Protein AF-A0A519SGU1-F1 (afdb_monomer)

Nearest PDB structures (foldseek):
  5h02-assembly1_A  TM=7.279E-01  e=6.912E+00  Methanohalophilus portucalensis FDF-1
  8i4z-assembly1_B  TM=3.492E-01  e=4.876E+00  Streptomyces chartreusis NRRL 3882

Solvent-accessible surface area (backbone atoms only — not comparable to full-atom values): 10827 Å² total; per-residue (Å²): 132,87,82,89,85,80,88,80,91,83,88,86,88,86,83,89,88,84,87,88,84,90,82,85,89,78,91,81,86,86,90,80,89,88,82,90,88,87,91,84,83,87,80,91,82,92,77,79,86,69,76,74,72,75,82,61,92,77,55,63,50,44,36,41,27,47,51,78,81,72,41,46,50,57,36,34,73,70,54,83,91,27,68,40,77,51,54,25,15,64,41,83,43,94,87,43,58,50,33,31,37,37,27,75,48,62,85,58,23,57,89,28,72,80,63,23,75,78,34,38,33,57,57,50,58,97,80,48,76,65,50,49,50,31,66,70,51,76,50,89,72,16,36,31,24,40,33,31,38,68,83,71,52,74,45,70,33,21,29,56,44,92,46,52,47,75,78

Structure (mmCIF, N/CA/C/O backbone):
data_AF-A0A519SGU1-F1
#
_entry.id   AF-A0A519SGU1-F1
#
loop_
_atom_site.group_PDB
_atom_site.id
_atom_site.type_symbol
_atom_site.label_atom_id
_atom_site.label_alt_id
_atom_site.label_comp_id
_atom_site.label_asym_id
_atom_site.label_entity_id
_atom_site.label_seq_id
_atom_site.pdbx_PDB_ins_code
_atom_site.Cartn_x
_atom_site.Cartn_y
_atom_site.Cartn_z
_atom_site.occupancy
_atom_site.B_iso_or_equiv
_atom_site.auth_seq_id
_atom_site.auth_comp_id
_atom_site.auth_asym_id
_atom_site.auth_atom_id
_atom_site.pdbx_PDB_model_num
ATOM 1 N N . MET A 1 1 ? 14.274 22.840 -43.780 1.00 35.88 1 MET A N 1
ATOM 2 C CA . MET A 1 1 ? 15.018 21.847 -44.586 1.00 35.88 1 MET A CA 1
ATOM 3 C C . MET A 1 1 ? 16.306 21.548 -43.837 1.00 35.88 1 MET A C 1
ATOM 5 O O . MET A 1 1 ? 17.080 22.483 -43.707 1.00 35.88 1 MET A O 1
ATOM 9 N N . VAL A 1 2 ? 16.495 20.308 -43.343 1.00 34.81 2 VAL A N 1
ATOM 10 C CA . VAL A 1 2 ? 17.636 19.853 -42.493 1.00 34.81 2 VAL A CA 1
ATOM 11 C C . VAL A 1 2 ? 17.836 20.690 -41.188 1.00 34.81 2 VAL A C 1
ATOM 13 O O . VAL A 1 2 ? 17.239 21.750 -41.052 1.00 34.81 2 VAL A O 1
ATOM 16 N N . VAL A 1 3 ? 18.534 20.265 -40.120 1.00 38.44 3 VAL A N 1
ATOM 17 C CA . VAL A 1 3 ? 19.241 19.003 -39.799 1.00 38.44 3 VAL A CA 1
ATOM 18 C C . VAL A 1 3 ? 18.762 18.464 -38.437 1.00 38.44 3 VAL A C 1
ATOM 20 O O . VAL A 1 3 ? 18.622 19.233 -37.491 1.00 38.44 3 VAL A O 1
ATOM 23 N N . LEU A 1 4 ? 18.584 17.143 -38.305 1.00 38.78 4 LEU A N 1
ATOM 24 C CA . LEU A 1 4 ? 18.551 16.460 -37.001 1.00 38.78 4 LEU A CA 1
ATOM 25 C C . LEU A 1 4 ? 19.982 16.082 -36.601 1.00 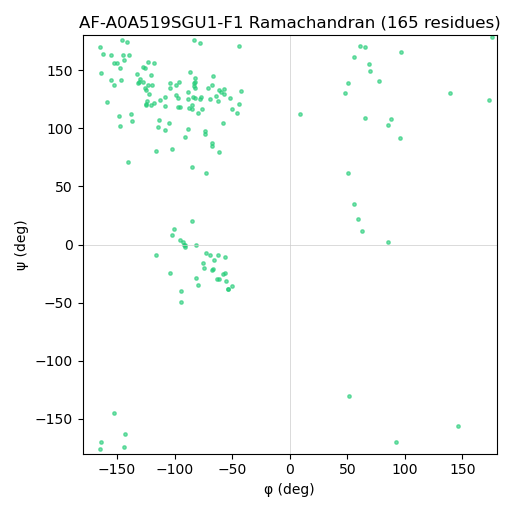38.78 4 LEU A C 1
ATOM 27 O O . LEU A 1 4 ? 20.610 15.282 -37.292 1.00 38.78 4 LEU A O 1
ATOM 31 N N . VAL A 1 5 ? 20.491 16.617 -35.489 1.00 52.09 5 VAL A N 1
ATOM 32 C CA . VAL A 1 5 ? 21.799 16.228 -34.937 1.00 52.09 5 VAL A CA 1
ATOM 33 C C . VAL A 1 5 ? 21.583 15.336 -33.718 1.00 52.09 5 VAL A C 1
ATOM 35 O O . VAL A 1 5 ? 21.226 15.811 -32.644 1.00 52.09 5 VAL A O 1
ATOM 38 N N . ALA A 1 6 ? 21.800 14.032 -33.891 1.00 38.09 6 ALA A N 1
ATOM 39 C CA . ALA A 1 6 ? 21.827 13.069 -32.796 1.00 38.09 6 ALA A CA 1
ATOM 40 C C . ALA A 1 6 ? 23.277 12.812 -32.361 1.00 38.09 6 ALA A C 1
ATOM 42 O O . ALA A 1 6 ? 24.109 12.419 -33.181 1.00 38.09 6 ALA A O 1
ATOM 43 N N . CYS A 1 7 ? 23.574 12.986 -31.072 1.00 47.12 7 CYS A N 1
ATOM 44 C CA . CYS A 1 7 ? 24.849 12.551 -30.502 1.00 47.12 7 CYS A CA 1
ATOM 45 C C . CYS A 1 7 ? 24.810 11.056 -30.153 1.00 47.12 7 CYS A C 1
ATOM 47 O O . CYS A 1 7 ? 23.782 10.503 -29.762 1.00 47.12 7 CYS A O 1
ATOM 49 N N . ARG A 1 8 ? 25.947 10.393 -30.361 1.00 43.19 8 ARG A N 1
ATOM 50 C CA . ARG A 1 8 ? 26.068 8.938 -30.501 1.00 43.19 8 ARG A CA 1
ATOM 51 C C . ARG A 1 8 ? 26.643 8.306 -29.234 1.00 43.19 8 ARG A C 1
ATOM 53 O O . ARG A 1 8 ? 27.587 8.830 -28.657 1.00 43.19 8 ARG A O 1
ATOM 60 N N . ASN A 1 9 ? 26.095 7.162 -28.835 1.00 37.34 9 ASN A N 1
ATOM 61 C CA . ASN A 1 9 ? 26.599 6.387 -27.702 1.00 37.34 9 ASN A CA 1
ATOM 62 C C . ASN A 1 9 ? 27.877 5.619 -28.104 1.00 37.34 9 ASN A C 1
ATOM 64 O O . ASN A 1 9 ? 27.845 4.876 -29.089 1.00 37.34 9 ASN A O 1
ATOM 68 N N . GLU A 1 10 ? 28.976 5.765 -27.356 1.00 39.00 10 GLU A N 1
ATOM 69 C CA . GLU A 1 10 ? 30.230 5.034 -27.594 1.00 39.00 10 GLU A CA 1
ATOM 70 C C . GLU A 1 10 ? 30.550 4.052 -26.462 1.00 39.00 10 GLU A C 1
ATOM 72 O O . GLU A 1 10 ? 30.979 4.415 -25.369 1.00 39.00 10 GLU A O 1
ATOM 77 N N . ASN A 1 11 ? 30.384 2.768 -26.770 1.00 35.25 11 ASN A N 1
ATOM 78 C CA . ASN A 1 11 ? 30.751 1.655 -25.904 1.00 35.25 11 ASN A CA 1
ATOM 79 C C . ASN A 1 11 ? 32.251 1.336 -26.084 1.00 35.25 11 ASN A C 1
ATOM 81 O O . ASN A 1 11 ? 32.680 1.074 -27.209 1.00 35.25 11 ASN A O 1
ATOM 85 N N . LYS A 1 12 ? 33.049 1.289 -25.006 1.00 39.56 12 LYS A N 1
ATOM 86 C CA . LYS A 1 12 ? 34.455 0.831 -25.048 1.00 39.56 12 LYS A CA 1
ATOM 87 C C . LYS A 1 12 ? 34.684 -0.371 -24.129 1.00 39.56 12 LYS A C 1
ATOM 89 O O . LYS A 1 12 ? 34.526 -0.272 -22.919 1.00 39.56 12 LYS A O 1
ATOM 94 N N . GLN A 1 13 ? 35.125 -1.490 -24.713 1.00 37.53 13 GLN A N 1
ATOM 95 C CA . GLN A 1 13 ? 35.600 -2.683 -23.999 1.00 37.53 13 GLN A CA 1
ATOM 96 C C . GLN A 1 13 ? 37.016 -3.084 -24.443 1.00 37.53 13 GLN A C 1
ATOM 98 O O . GLN A 1 13 ? 37.214 -3.457 -25.598 1.00 37.53 13 GLN A O 1
ATOM 103 N N . ILE A 1 14 ? 37.966 -3.114 -23.502 1.00 32.06 14 ILE A N 1
ATOM 104 C CA . ILE A 1 14 ? 39.275 -3.800 -23.579 1.00 32.06 14 ILE A CA 1
ATOM 105 C C . ILE A 1 14 ? 39.574 -4.249 -22.127 1.00 32.06 14 ILE A C 1
ATOM 107 O O . ILE A 1 14 ? 39.675 -3.392 -21.261 1.00 32.06 14 ILE A O 1
ATOM 111 N N . LYS A 1 15 ? 39.405 -5.514 -21.705 1.00 31.02 15 LYS A N 1
ATOM 112 C CA . LYS A 1 15 ? 40.117 -6.791 -21.987 1.00 31.02 15 LYS A CA 1
ATOM 113 C C . LYS A 1 15 ? 41.369 -7.066 -21.111 1.00 31.02 15 LYS A C 1
ATOM 115 O O . LYS A 1 15 ? 42.449 -6.615 -21.446 1.00 31.02 15 LYS A O 1
ATOM 120 N N . LYS A 1 16 ? 41.168 -7.960 -20.120 1.00 29.80 16 LYS A N 1
ATOM 121 C CA . LYS A 1 16 ? 42.031 -9.057 -19.585 1.00 29.80 16 LYS A CA 1
ATOM 122 C C . LYS A 1 16 ? 43.506 -8.824 -19.169 1.00 29.80 16 LYS A C 1
ATOM 124 O O . LYS A 1 16 ? 44.308 -8.332 -19.946 1.00 29.80 16 LYS A O 1
ATOM 129 N N . GLY A 1 17 ? 43.874 -9.453 -18.038 1.00 25.39 17 GLY A N 1
ATOM 130 C CA . GLY A 1 17 ? 45.254 -9.798 -17.643 1.00 25.39 17 GLY A CA 1
ATOM 131 C C . GLY A 1 17 ? 45.555 -9.560 -16.148 1.00 25.39 17 GLY A C 1
ATOM 132 O O . GLY A 1 17 ? 45.381 -8.437 -15.706 1.00 25.39 17 GLY A O 1
ATOM 133 N N . ASP A 1 18 ? 46.118 -10.437 -15.311 1.00 29.75 18 ASP A N 1
ATOM 134 C CA . ASP A 1 18 ? 46.033 -11.883 -15.001 1.00 29.75 18 ASP A CA 1
ATOM 135 C C . ASP A 1 18 ? 47.176 -12.162 -13.973 1.00 29.75 18 ASP A C 1
ATOM 137 O O . ASP A 1 18 ? 48.330 -11.871 -14.261 1.00 29.75 18 ASP A O 1
ATOM 141 N N . LYS A 1 19 ? 46.860 -12.720 -12.788 1.00 31.11 19 LYS A N 1
ATOM 142 C CA . LYS A 1 19 ? 47.758 -13.413 -11.811 1.00 31.11 19 LYS A CA 1
ATOM 143 C C . LYS A 1 19 ? 48.908 -12.695 -11.030 1.00 31.11 19 LYS A C 1
ATOM 145 O O . LYS A 1 19 ? 50.055 -12.697 -11.453 1.00 31.11 19 LYS A O 1
ATOM 150 N N . SER A 1 20 ? 48.642 -12.534 -9.717 1.00 31.12 20 SER A N 1
ATOM 151 C CA . SER A 1 20 ? 49.247 -13.347 -8.615 1.00 31.12 20 SER A CA 1
ATOM 152 C C . SER A 1 20 ? 50.488 -12.856 -7.811 1.00 31.12 20 SER A C 1
ATOM 154 O O . SER A 1 20 ? 51.239 -11.988 -8.229 1.00 31.12 20 SER A O 1
ATOM 156 N N . VAL A 1 21 ? 50.704 -13.556 -6.675 1.00 32.09 21 VAL A N 1
ATOM 157 C CA . VAL A 1 21 ? 51.929 -13.731 -5.844 1.00 32.09 21 VAL A CA 1
ATOM 158 C C . VAL A 1 21 ? 52.158 -12.823 -4.603 1.00 32.09 21 VAL A C 1
ATOM 160 O O . VAL A 1 21 ? 52.914 -11.866 -4.669 1.00 32.09 21 VAL A O 1
ATOM 163 N N . LYS A 1 22 ? 51.684 -13.328 -3.437 1.00 29.27 22 LYS A N 1
ATOM 164 C CA . LYS A 1 22 ? 52.337 -13.351 -2.086 1.00 29.27 22 LYS A CA 1
ATOM 165 C C . LYS A 1 22 ? 52.620 -12.016 -1.345 1.00 29.27 22 LYS A C 1
ATOM 167 O O . LYS A 1 22 ? 52.572 -10.962 -1.950 1.00 29.27 22 LYS A O 1
ATOM 172 N N . GLN A 1 23 ? 53.017 -11.966 -0.059 1.00 30.52 23 GLN A N 1
ATOM 173 C CA . GLN A 1 23 ? 52.845 -12.738 1.214 1.00 30.52 23 GLN A CA 1
ATOM 174 C C . GLN A 1 23 ? 53.766 -12.042 2.269 1.00 30.52 23 GLN A C 1
ATOM 176 O O . GLN A 1 23 ? 54.506 -11.147 1.878 1.00 30.52 23 GLN A O 1
ATOM 181 N N . ILE A 1 24 ? 53.803 -12.510 3.535 1.00 35.84 24 ILE A N 1
ATOM 182 C CA . ILE A 1 24 ? 54.654 -12.059 4.679 1.00 35.84 24 ILE A CA 1
ATOM 183 C C . ILE A 1 24 ? 53.961 -10.904 5.447 1.00 35.84 24 ILE A C 1
ATOM 185 O O . ILE A 1 24 ? 53.674 -9.874 4.856 1.00 35.84 24 ILE A O 1
ATOM 189 N N . GLU A 1 25 ? 53.418 -11.069 6.669 1.00 37.12 25 GLU A N 1
ATOM 190 C CA . GLU A 1 25 ? 54.005 -11.472 7.980 1.00 37.12 25 GLU A CA 1
ATOM 191 C C . GLU A 1 25 ? 54.940 -10.386 8.591 1.00 37.12 25 GLU A C 1
ATOM 193 O O . GLU A 1 25 ? 55.560 -9.642 7.850 1.00 37.12 25 GLU A O 1
ATOM 198 N N . LYS A 1 26 ? 55.114 -10.194 9.914 1.00 33.69 26 LYS A N 1
ATOM 199 C CA . LYS A 1 26 ? 54.700 -10.945 11.125 1.00 33.69 26 LYS A CA 1
ATOM 200 C C . LYS A 1 26 ? 54.828 -10.058 12.389 1.00 33.69 26 LYS A C 1
ATOM 202 O O . LYS A 1 26 ? 55.856 -9.407 12.512 1.00 33.69 26 LYS A O 1
ATOM 207 N N . LYS A 1 27 ? 53.944 -10.249 13.392 1.00 32.16 27 LYS A N 1
ATOM 208 C CA . LYS A 1 27 ? 54.204 -10.062 14.857 1.00 32.16 27 LYS A CA 1
ATOM 209 C C . LYS A 1 27 ? 54.614 -8.628 15.329 1.00 32.16 27 LYS A C 1
ATOM 211 O O . LYS A 1 27 ? 54.789 -7.749 14.504 1.00 32.16 27 LYS A O 1
ATOM 216 N N . LEU A 1 28 ? 54.696 -8.285 16.628 1.00 30.36 28 LEU A N 1
ATOM 217 C CA . LEU A 1 28 ? 54.589 -9.039 17.899 1.00 30.36 28 LEU A CA 1
ATOM 218 C C . LEU A 1 28 ? 53.821 -8.229 18.991 1.00 30.36 28 LEU A C 1
ATOM 220 O O . LEU A 1 28 ? 53.474 -7.075 18.778 1.00 30.36 28 LEU A O 1
ATOM 224 N N . LEU A 1 29 ? 53.583 -8.888 20.136 1.00 31.69 29 LEU A N 1
ATOM 225 C CA . LEU A 1 29 ? 53.150 -8.431 21.478 1.00 31.69 29 LEU A CA 1
ATOM 226 C C . LEU A 1 29 ? 53.895 -7.155 21.983 1.00 31.69 29 LEU A C 1
ATOM 228 O O . LEU A 1 29 ? 54.904 -6.784 21.391 1.00 31.69 29 LEU A O 1
ATOM 232 N N . SER A 1 30 ? 53.536 -6.474 23.084 1.00 28.75 30 SER A N 1
ATOM 233 C CA . SER A 1 30 ? 52.729 -6.828 24.282 1.00 28.75 30 SER A CA 1
ATOM 234 C C . SER A 1 30 ? 51.864 -5.615 24.767 1.00 28.75 30 SER A C 1
ATOM 236 O O . SER A 1 30 ? 51.622 -4.729 23.955 1.00 28.75 30 SER A O 1
ATOM 238 N N . ASP A 1 31 ? 51.271 -5.471 25.971 1.00 34.78 31 ASP A N 1
ATOM 239 C CA . ASP A 1 31 ? 51.400 -6.178 27.267 1.00 34.78 31 ASP A CA 1
ATOM 240 C C . ASP A 1 31 ? 50.109 -6.149 28.152 1.00 34.78 31 ASP A C 1
ATOM 242 O O . ASP A 1 31 ? 48.998 -6.251 27.635 1.00 34.78 31 ASP A O 1
ATOM 246 N N . SER A 1 32 ? 50.258 -6.080 29.485 1.00 31.25 32 SER A N 1
ATOM 247 C CA . SER A 1 32 ? 49.329 -6.519 30.538 1.00 31.25 32 SER A CA 1
ATOM 248 C C . SER A 1 32 ? 48.938 -5.452 31.589 1.00 31.25 32 SER A C 1
ATOM 250 O O . SER A 1 32 ? 49.759 -4.632 31.977 1.00 31.25 32 SER A O 1
ATOM 252 N N . ASN A 1 33 ? 47.732 -5.608 32.165 1.00 31.67 33 ASN A N 1
ATOM 253 C CA . ASN A 1 33 ? 47.323 -5.372 33.575 1.00 31.67 33 ASN A CA 1
ATOM 254 C C . ASN A 1 33 ? 47.686 -4.076 34.351 1.00 31.67 33 ASN A C 1
ATOM 256 O O . ASN A 1 33 ? 48.851 -3.841 34.652 1.00 31.67 33 ASN A O 1
ATOM 260 N N . GLN A 1 34 ? 46.669 -3.452 34.982 1.00 37.56 34 GLN A N 1
ATOM 261 C CA . GLN A 1 34 ? 46.531 -3.401 36.464 1.00 37.56 34 GLN A CA 1
ATOM 262 C C . GLN A 1 34 ? 45.113 -2.962 36.929 1.00 37.56 34 GLN A C 1
ATOM 264 O O . GLN A 1 34 ? 44.192 -2.943 36.116 1.00 37.56 34 GLN A O 1
ATOM 269 N N . LYS A 1 35 ? 44.882 -2.798 38.248 1.00 28.14 35 LYS A N 1
ATOM 270 C CA . LYS A 1 35 ? 43.582 -3.021 38.935 1.00 28.14 35 LYS A CA 1
ATOM 271 C C . LYS A 1 35 ? 43.422 -2.160 40.212 1.00 28.14 35 LYS A C 1
ATOM 273 O O . LYS A 1 35 ? 44.433 -1.918 40.859 1.00 28.14 35 LYS A O 1
ATOM 278 N N . ALA A 1 36 ? 42.167 -1.888 40.630 1.00 29.22 36 ALA A N 1
ATOM 279 C CA . ALA A 1 36 ? 41.739 -1.244 41.905 1.00 29.22 36 ALA A CA 1
ATOM 280 C C . ALA A 1 36 ? 42.091 0.260 42.052 1.00 29.22 36 ALA A C 1
ATOM 282 O O . ALA A 1 36 ? 43.024 0.712 41.402 1.00 29.22 36 ALA A O 1
ATOM 283 N N . THR A 1 37 ? 41.414 1.114 42.840 1.00 27.25 37 THR A N 1
ATOM 284 C CA . THR A 1 37 ? 40.085 1.155 43.536 1.00 27.25 37 THR A CA 1
ATOM 285 C C . THR A 1 37 ? 39.586 2.643 43.469 1.00 27.25 37 THR A C 1
ATOM 287 O O . THR A 1 37 ? 40.197 3.415 42.740 1.00 27.25 37 THR A O 1
ATOM 290 N N . ASP A 1 38 ? 38.501 3.190 44.050 1.00 33.16 38 ASP A N 1
ATOM 291 C CA . ASP A 1 38 ? 37.787 2.959 45.323 1.00 33.16 38 ASP A CA 1
ATOM 292 C C . ASP A 1 38 ? 36.360 3.581 45.356 1.00 33.16 38 ASP A C 1
ATOM 294 O O . ASP A 1 38 ? 35.817 3.972 44.325 1.00 33.16 38 ASP A O 1
ATOM 298 N N . LYS A 1 39 ? 35.715 3.601 46.534 1.00 36.56 39 LYS A N 1
ATOM 299 C CA . LYS A 1 39 ? 34.264 3.842 46.734 1.00 36.56 39 LYS A CA 1
ATOM 300 C C . LYS A 1 39 ? 33.836 5.317 46.859 1.00 36.56 39 LYS A C 1
ATOM 302 O O . LYS A 1 39 ? 34.481 6.096 47.552 1.00 36.56 39 LYS A O 1
ATOM 307 N N . ALA A 1 40 ? 32.614 5.608 46.403 1.00 31.44 40 ALA A N 1
ATOM 308 C CA . ALA A 1 40 ? 31.705 6.610 46.983 1.00 31.44 40 ALA A CA 1
ATOM 309 C C . ALA A 1 40 ? 30.242 6.120 46.849 1.00 31.44 40 ALA A C 1
ATOM 311 O O . ALA A 1 40 ? 29.983 5.173 46.107 1.00 31.44 40 ALA A O 1
ATOM 312 N N . ASN A 1 41 ? 29.298 6.694 47.604 1.00 33.28 41 ASN A N 1
ATOM 313 C CA . ASN A 1 41 ? 27.905 6.223 47.709 1.00 33.28 41 ASN A CA 1
ATOM 314 C C . ASN A 1 41 ? 26.934 7.419 47.878 1.00 33.28 41 ASN A C 1
ATOM 316 O O . ASN A 1 41 ? 27.402 8.540 48.065 1.00 33.28 41 ASN A O 1
ATOM 320 N N . LEU A 1 42 ? 25.621 7.148 47.898 1.00 35.09 42 LEU A N 1
ATOM 321 C CA . LEU A 1 42 ? 24.466 8.071 47.867 1.00 35.09 42 LEU A CA 1
ATOM 322 C C . LEU A 1 42 ? 24.171 8.645 46.455 1.00 35.09 42 LEU A C 1
ATOM 324 O O . LEU A 1 42 ? 25.086 8.957 45.705 1.00 35.09 42 LEU A O 1
ATOM 328 N N . GLY A 1 43 ? 22.905 8.798 46.044 1.00 29.83 43 GLY A N 1
ATOM 329 C CA . GLY A 1 43 ? 21.677 8.507 46.793 1.00 29.83 43 GLY A CA 1
ATOM 330 C C . GLY A 1 43 ? 20.397 8.436 45.951 1.00 29.83 43 GLY A C 1
ATOM 331 O O . GLY A 1 43 ? 20.382 8.747 44.767 1.00 29.83 43 GLY A O 1
ATOM 332 N N . VAL A 1 44 ? 19.345 7.971 46.625 1.00 40.84 44 VAL A N 1
ATOM 333 C CA . VAL A 1 44 ? 17.965 7.720 46.176 1.00 40.84 44 VAL A CA 1
ATOM 334 C C . VAL A 1 44 ? 17.373 8.813 45.275 1.00 40.84 44 VAL A C 1
ATOM 336 O O . VAL A 1 44 ? 17.278 9.954 45.710 1.00 40.84 44 VAL A O 1
ATOM 339 N N . GLU A 1 45 ? 16.764 8.418 44.149 1.00 38.81 45 GLU A N 1
ATOM 340 C CA . GLU A 1 45 ? 15.380 8.837 43.886 1.00 38.81 45 GLU A CA 1
ATOM 341 C C . GLU A 1 45 ? 14.563 7.793 43.108 1.00 38.81 45 GLU A C 1
ATOM 343 O O . GLU A 1 45 ? 15.096 6.941 42.399 1.00 38.81 45 GLU A O 1
ATOM 348 N N . LYS A 1 46 ? 13.246 7.811 43.335 1.00 47.03 46 LYS A N 1
ATOM 349 C CA . LYS A 1 46 ? 12.278 6.798 42.900 1.00 47.03 46 LYS A CA 1
ATOM 350 C C . LYS A 1 46 ? 11.431 7.380 41.773 1.00 47.03 46 LYS A C 1
ATOM 352 O O . LYS A 1 46 ? 10.458 8.076 42.054 1.00 47.03 46 LYS A O 1
ATOM 357 N N . GLN A 1 47 ? 11.769 7.076 40.521 1.00 41.12 47 GLN A N 1
ATOM 358 C CA . GLN A 1 47 ? 10.956 7.475 39.372 1.00 41.12 47 GLN A CA 1
ATOM 359 C C . GLN A 1 47 ? 10.419 6.266 38.608 1.00 41.12 47 GLN A C 1
ATOM 361 O O . GLN A 1 47 ? 11.163 5.395 38.174 1.00 41.12 47 GLN A O 1
ATOM 366 N N . GLU A 1 48 ? 9.089 6.256 38.540 1.00 47.97 48 GLU A N 1
ATOM 367 C CA . GLU A 1 48 ? 8.174 5.495 37.691 1.00 47.97 48 GLU A CA 1
ATOM 368 C C . GLU A 1 48 ? 8.770 4.369 36.837 1.00 47.97 48 GLU A C 1
ATOM 370 O O . GLU A 1 48 ? 9.409 4.588 35.807 1.00 47.97 48 GLU A O 1
ATOM 375 N N . GLU A 1 49 ? 8.395 3.145 37.211 1.00 46.53 49 GLU A N 1
ATOM 376 C CA . GLU A 1 49 ? 8.386 1.970 36.345 1.00 46.53 49 GLU A CA 1
ATOM 377 C C . GLU A 1 49 ? 7.420 2.218 35.173 1.00 46.53 49 GLU A C 1
ATOM 379 O O . GLU A 1 49 ? 6.265 1.787 35.170 1.00 46.53 49 GLU A O 1
ATOM 384 N N . ARG A 1 50 ? 7.883 2.976 34.169 1.00 41.62 50 ARG A N 1
ATOM 385 C CA . ARG A 1 50 ? 7.215 3.081 32.872 1.00 41.62 50 ARG A CA 1
ATOM 386 C C . ARG A 1 50 ? 7.134 1.676 32.313 1.00 41.62 50 ARG A C 1
ATOM 388 O O . ARG A 1 50 ? 8.148 1.141 31.872 1.00 41.62 50 ARG A O 1
ATOM 395 N N . SER A 1 51 ? 5.933 1.105 32.384 1.00 42.28 51 SER A N 1
ATOM 396 C CA . SER A 1 51 ? 5.648 -0.252 31.937 1.00 42.28 51 SER A CA 1
ATOM 397 C C . SER A 1 51 ? 6.287 -0.464 30.571 1.00 42.28 51 SER A C 1
ATOM 399 O O . SER A 1 51 ? 5.925 0.203 29.599 1.00 42.28 51 SER A O 1
ATOM 401 N N . LEU A 1 52 ? 7.294 -1.339 30.531 1.00 38.09 52 LEU A N 1
ATOM 402 C CA . LEU A 1 52 ? 7.924 -1.777 29.298 1.00 38.09 52 LEU A CA 1
ATOM 403 C C . LEU A 1 52 ? 6.878 -2.600 28.557 1.00 38.09 52 LEU A C 1
ATOM 405 O O . LEU A 1 52 ? 6.788 -3.812 28.748 1.00 38.09 52 LEU A O 1
ATOM 409 N N . THR A 1 53 ? 6.053 -1.916 27.760 1.00 41.72 53 THR A N 1
ATOM 410 C CA . THR A 1 53 ? 5.078 -2.537 26.871 1.00 41.72 53 THR A CA 1
ATOM 411 C C . THR A 1 53 ? 5.827 -3.592 26.084 1.00 41.72 53 THR A C 1
ATOM 413 O O . THR A 1 53 ? 6.784 -3.251 25.386 1.00 41.72 53 THR A O 1
ATOM 416 N N . THR A 1 54 ? 5.445 -4.858 26.275 1.00 38.84 54 THR A N 1
ATOM 417 C CA . THR A 1 54 ? 6.199 -6.019 25.799 1.00 38.84 54 THR A CA 1
ATOM 418 C C . THR A 1 54 ? 6.669 -5.776 24.374 1.00 38.84 54 THR A C 1
ATOM 420 O O . THR A 1 54 ? 5.845 -5.510 23.496 1.00 38.84 54 THR A O 1
ATOM 423 N N . LEU A 1 55 ? 7.988 -5.823 2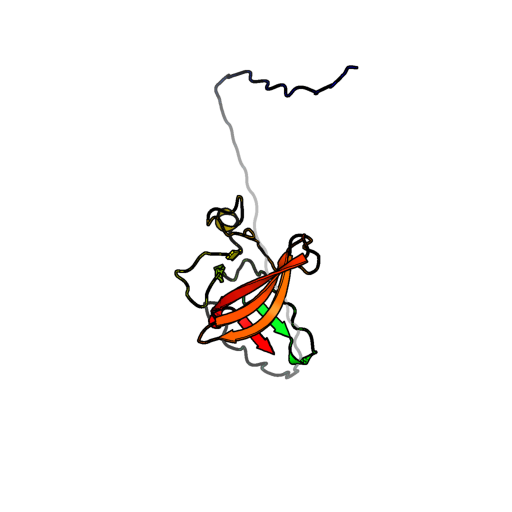4.159 1.00 41.59 55 LEU A N 1
ATOM 424 C CA . LEU A 1 55 ? 8.580 -5.708 22.830 1.00 41.59 55 LEU A CA 1
ATOM 425 C C . LEU A 1 55 ? 8.191 -6.963 22.047 1.00 41.59 55 LEU A C 1
ATOM 427 O O . LEU A 1 55 ? 8.907 -7.959 22.056 1.00 41.59 55 LEU A O 1
ATOM 431 N N . ASN A 1 56 ? 6.997 -6.921 21.454 1.00 50.56 56 ASN A N 1
ATOM 432 C CA . ASN A 1 56 ? 6.444 -8.003 20.656 1.00 50.56 56 ASN A CA 1
ATOM 433 C C . ASN A 1 56 ? 7.427 -8.306 19.524 1.00 50.56 56 ASN A C 1
ATOM 435 O O . ASN A 1 56 ? 7.859 -7.390 18.824 1.00 50.56 56 ASN A O 1
ATOM 439 N N . GLU A 1 57 ? 7.778 -9.579 19.368 1.00 51.69 57 GLU A N 1
ATOM 440 C CA . GLU A 1 57 ? 8.949 -9.993 18.584 1.00 51.69 57 GLU A CA 1
ATOM 441 C C . GLU A 1 57 ? 8.789 -9.767 17.063 1.00 51.69 57 GLU A C 1
ATOM 443 O O . GLU A 1 57 ? 9.779 -9.804 16.339 1.00 51.69 57 GLU A O 1
ATOM 448 N N . ASP A 1 58 ? 7.579 -9.413 16.606 1.00 54.12 58 ASP A N 1
ATOM 449 C CA . ASP A 1 58 ? 7.254 -8.963 15.246 1.00 54.12 58 ASP A CA 1
ATOM 450 C C . ASP A 1 58 ? 6.746 -7.504 15.233 1.00 54.12 58 ASP A C 1
ATOM 452 O O . ASP A 1 58 ? 5.542 -7.223 15.150 1.00 54.12 58 ASP A O 1
ATOM 456 N N . ALA A 1 59 ? 7.664 -6.537 15.289 1.00 62.12 59 ALA A N 1
ATOM 457 C CA . ALA A 1 59 ? 7.344 -5.137 15.015 1.00 62.12 59 ALA A CA 1
ATOM 458 C C . ALA A 1 59 ? 7.124 -4.932 13.503 1.00 62.12 59 ALA A C 1
ATOM 460 O O . ALA A 1 59 ? 8.067 -4.724 12.747 1.00 62.12 59 ALA A O 1
ATOM 461 N N . LEU A 1 60 ? 5.871 -4.987 13.044 1.00 68.88 60 LEU A N 1
ATOM 462 C CA . LEU A 1 60 ? 5.513 -4.663 11.657 1.00 68.88 60 LEU A CA 1
ATOM 463 C C . LEU A 1 60 ? 5.375 -3.146 11.476 1.00 68.88 60 LEU A C 1
ATOM 465 O O . LEU A 1 60 ? 4.552 -2.527 12.158 1.00 68.88 60 LEU A O 1
ATOM 469 N N . ASN A 1 61 ? 6.085 -2.550 10.510 1.00 83.88 61 ASN A N 1
ATOM 470 C CA . ASN A 1 61 ? 5.780 -1.169 10.118 1.00 83.88 61 ASN A CA 1
ATOM 471 C C . ASN A 1 61 ? 4.407 -1.119 9.438 1.00 83.88 61 ASN A C 1
ATOM 473 O O . ASN A 1 61 ? 4.080 -1.941 8.576 1.00 83.88 61 ASN A O 1
ATOM 477 N N . LYS A 1 62 ? 3.618 -0.109 9.798 1.00 89.94 62 LYS A N 1
ATOM 478 C CA . LYS A 1 62 ? 2.280 0.136 9.257 1.00 89.94 62 LYS A CA 1
ATOM 479 C C . LYS A 1 62 ? 2.196 1.531 8.661 1.00 89.94 62 LYS A C 1
ATOM 481 O O . LYS A 1 62 ? 2.946 2.434 9.028 1.00 89.94 62 LYS A O 1
ATOM 486 N N . ILE A 1 63 ? 1.249 1.702 7.749 1.00 92.00 63 ILE A N 1
ATOM 487 C CA . ILE A 1 63 ? 0.861 3.012 7.245 1.00 92.00 63 ILE A CA 1
ATOM 488 C C . ILE A 1 63 ? -0.034 3.676 8.293 1.00 92.00 63 ILE A C 1
ATOM 490 O O . ILE A 1 63 ? -1.063 3.124 8.672 1.00 92.00 63 ILE A O 1
ATOM 494 N N . TYR A 1 64 ? 0.343 4.870 8.720 1.00 92.94 64 TYR A N 1
ATOM 495 C CA . TYR A 1 64 ? -0.374 5.710 9.668 1.00 92.94 64 TYR A CA 1
ATOM 496 C C . TYR A 1 64 ? -1.248 6.748 8.943 1.00 92.94 64 TYR A C 1
ATOM 498 O O . TYR A 1 64 ? -0.825 7.324 7.935 1.00 92.94 64 TYR A O 1
ATOM 506 N N . ILE A 1 65 ? -2.461 6.990 9.453 1.00 94.12 65 ILE A N 1
ATOM 507 C CA . ILE A 1 65 ? -3.428 7.961 8.913 1.00 94.12 65 ILE A CA 1
ATOM 508 C C . ILE A 1 65 ? -4.074 8.759 10.075 1.00 94.12 65 ILE A C 1
ATOM 510 O O . ILE A 1 65 ? -4.929 8.213 10.781 1.00 94.12 65 ILE A O 1
ATOM 514 N N . PRO A 1 66 ? -3.712 10.040 10.283 1.00 93.69 66 PRO A N 1
ATOM 515 C CA . PRO A 1 66 ? -4.170 10.861 11.413 1.00 93.69 66 PRO A CA 1
ATOM 516 C C . PRO A 1 66 ? -5.530 11.543 11.160 1.00 93.69 66 PRO A C 1
ATOM 518 O O . PRO A 1 66 ? -5.638 12.771 11.097 1.00 93.69 66 PRO A O 1
ATOM 521 N N . LEU A 1 67 ? -6.608 10.764 11.051 1.00 93.25 67 LEU A N 1
ATOM 522 C CA . LEU A 1 67 ? -7.945 11.311 10.781 1.00 93.25 67 LEU A CA 1
ATOM 523 C C . LEU A 1 67 ? -8.462 12.232 11.904 1.00 93.25 67 LEU A C 1
ATOM 525 O O . LEU A 1 67 ? -9.173 13.192 11.606 1.00 93.25 67 LEU A O 1
ATOM 529 N N . LYS A 1 68 ? -8.064 12.015 13.167 1.00 93.31 68 LYS A N 1
ATOM 530 C CA . LYS A 1 68 ? -8.358 12.899 14.316 1.00 93.31 68 LYS A CA 1
ATOM 531 C C . LYS A 1 68 ? -7.908 14.348 14.116 1.00 93.31 68 LYS A C 1
ATOM 533 O O . LYS A 1 68 ? -8.548 15.241 14.662 1.00 93.31 68 LYS A O 1
ATOM 538 N N . SER A 1 69 ? -6.828 14.596 13.370 1.00 90.81 69 SER A N 1
ATOM 539 C CA . SER A 1 69 ? -6.342 15.956 13.081 1.00 90.81 69 SER A CA 1
ATOM 540 C C . SER A 1 69 ? -6.906 16.534 11.775 1.00 90.81 69 SER A C 1
ATOM 542 O O . SER A 1 69 ? -6.578 17.661 11.407 1.00 90.81 69 SER A O 1
ATOM 544 N N . GLY A 1 70 ? -7.774 15.785 11.085 1.00 92.44 70 GLY A N 1
ATOM 545 C CA . GLY A 1 70 ? -8.372 16.157 9.802 1.00 92.44 70 GLY A CA 1
ATOM 546 C C . GLY A 1 70 ? -7.523 15.809 8.575 1.00 92.44 70 GLY A C 1
ATOM 547 O O . GLY A 1 70 ? -7.938 16.109 7.454 1.00 92.44 70 GLY A O 1
ATOM 548 N N . ASP A 1 71 ? -6.362 15.170 8.746 1.00 92.00 71 ASP A N 1
ATOM 549 C CA . ASP A 1 71 ? -5.475 14.806 7.641 1.00 92.00 71 ASP A CA 1
ATOM 550 C C . ASP A 1 71 ? -5.678 13.344 7.204 1.00 92.00 71 ASP A C 1
ATOM 552 O O . ASP A 1 71 ? -5.477 12.390 7.950 1.00 92.00 71 ASP A O 1
ATOM 556 N N . SER A 1 72 ? -6.093 13.182 5.947 1.00 93.69 72 SER A N 1
ATOM 557 C CA . SER A 1 72 ? -6.360 11.891 5.299 1.00 93.69 72 SER A CA 1
ATOM 558 C C . SER A 1 72 ? -5.146 11.305 4.574 1.00 93.69 72 SER A C 1
ATOM 560 O O . SER A 1 72 ? -5.258 10.237 3.971 1.00 93.69 72 SER A O 1
ATOM 562 N N . SER A 1 73 ? -4.005 11.994 4.584 1.00 93.56 73 SER A N 1
ATOM 563 C CA . SER A 1 73 ? -2.790 11.565 3.891 1.00 93.56 73 SER A CA 1
ATOM 564 C C . SER A 1 73 ? -2.199 10.297 4.510 1.00 93.56 73 SER A C 1
ATOM 566 O O . SER A 1 73 ? -2.247 10.096 5.721 1.00 93.56 73 SER A O 1
ATOM 568 N N . PHE A 1 74 ? -1.623 9.441 3.668 1.00 93.31 74 PHE A N 1
ATOM 569 C CA . PHE A 1 74 ? -0.941 8.225 4.110 1.00 93.31 74 PHE A CA 1
ATOM 570 C C . PHE A 1 74 ? 0.500 8.535 4.532 1.00 93.31 74 PHE A C 1
ATOM 572 O O . PHE A 1 74 ? 1.221 9.212 3.798 1.00 93.31 74 PHE A O 1
ATOM 579 N N . TYR A 1 75 ? 0.941 7.972 5.657 1.00 90.75 75 TYR A N 1
ATOM 580 C CA . TYR A 1 75 ? 2.317 8.078 6.145 1.00 90.75 75 TYR A CA 1
ATOM 581 C C . TYR A 1 75 ? 2.919 6.709 6.406 1.00 90.75 75 TYR A C 1
ATOM 583 O O . TYR A 1 75 ? 2.287 5.870 7.029 1.00 90.75 75 TYR A O 1
ATOM 591 N N . LEU A 1 76 ? 4.156 6.484 5.972 1.00 88.69 76 LEU A N 1
ATOM 592 C CA . LEU A 1 76 ? 4.909 5.274 6.295 1.00 88.69 76 LEU A CA 1
ATOM 593 C C . LEU A 1 76 ? 6.340 5.675 6.620 1.00 88.69 76 LEU A C 1
ATOM 595 O O . LEU A 1 76 ? 7.061 6.128 5.731 1.00 88.69 76 LEU A O 1
ATOM 599 N N . HIS A 1 77 ? 6.729 5.504 7.881 1.00 75.56 77 HIS A N 1
ATOM 600 C CA . HIS A 1 77 ? 8.121 5.590 8.295 1.00 75.56 77 HIS A CA 1
ATOM 601 C C . HIS A 1 77 ? 8.702 4.175 8.321 1.00 75.56 77 HIS A C 1
ATOM 603 O O . HIS A 1 77 ? 8.204 3.309 9.037 1.00 75.56 77 HIS A O 1
ATOM 609 N N . ALA A 1 78 ? 9.715 3.936 7.495 1.00 70.62 78 ALA A N 1
ATOM 610 C CA . ALA A 1 78 ? 10.305 2.620 7.312 1.00 70.62 78 ALA A CA 1
ATOM 611 C C . ALA A 1 78 ? 11.481 2.399 8.280 1.00 70.62 78 ALA A C 1
ATOM 613 O O . ALA A 1 78 ? 12.623 2.720 7.948 1.00 70.62 78 ALA A O 1
ATOM 614 N N . ASP A 1 79 ? 11.228 1.821 9.461 1.00 75.69 79 ASP A N 1
ATOM 615 C CA . ASP A 1 79 ? 12.312 1.218 10.251 1.00 75.69 79 ASP A CA 1
ATOM 616 C C . ASP A 1 79 ? 12.806 -0.049 9.533 1.00 75.69 79 ASP A C 1
ATOM 618 O O . ASP A 1 79 ? 12.027 -0.952 9.229 1.00 75.69 79 ASP A O 1
ATOM 622 N N . ILE A 1 80 ? 14.110 -0.111 9.263 1.00 72.06 80 ILE A N 1
ATOM 623 C CA . ILE A 1 80 ? 14.791 -1.223 8.584 1.00 72.06 80 ILE A CA 1
ATOM 624 C C . ILE A 1 80 ? 14.779 -2.506 9.439 1.00 72.06 80 ILE A C 1
ATOM 626 O O . ILE A 1 80 ? 14.920 -3.602 8.902 1.00 72.06 80 ILE A O 1
ATOM 630 N N . LYS A 1 81 ? 14.583 -2.393 10.759 1.00 76.12 81 LYS A N 1
ATOM 631 C CA . LYS A 1 81 ? 14.436 -3.537 11.679 1.00 76.12 81 LYS A CA 1
ATOM 632 C C . LYS A 1 81 ? 13.072 -4.225 11.581 1.00 76.12 81 LYS A C 1
ATOM 634 O O . LYS A 1 81 ? 12.923 -5.332 12.088 1.00 76.12 81 LYS A O 1
ATOM 639 N N . SER A 1 82 ? 12.104 -3.558 10.964 1.00 73.50 82 SER A N 1
ATOM 640 C CA . SER A 1 82 ? 10.688 -3.901 10.998 1.00 73.50 82 SER A CA 1
ATOM 641 C C . SER A 1 82 ? 10.226 -4.302 9.598 1.00 73.50 82 SER A C 1
ATOM 643 O O . SER A 1 82 ? 10.003 -3.444 8.731 1.00 73.50 82 SER A O 1
ATOM 645 N N . ASP A 1 83 ? 10.099 -5.611 9.359 1.00 74.44 83 ASP A N 1
ATOM 646 C CA . ASP A 1 83 ? 9.627 -6.122 8.069 1.00 74.44 83 ASP A CA 1
ATOM 647 C C . ASP A 1 83 ? 8.243 -5.535 7.751 1.00 74.44 83 ASP A C 1
ATOM 649 O O . ASP A 1 83 ? 7.341 -5.446 8.591 1.00 74.44 83 ASP A O 1
ATOM 653 N N . HIS A 1 84 ? 8.099 -5.081 6.515 1.00 80.25 84 HIS A N 1
ATOM 654 C CA . HIS A 1 84 ? 6.829 -4.697 5.944 1.00 80.25 84 HIS A CA 1
ATOM 655 C C . HIS A 1 84 ? 6.888 -4.872 4.434 1.00 80.25 84 HIS A C 1
ATOM 657 O O . HIS A 1 84 ? 7.843 -4.477 3.766 1.00 80.25 84 HIS A O 1
ATOM 663 N N . ARG A 1 85 ? 5.807 -5.428 3.887 1.00 92.88 85 ARG A N 1
ATOM 664 C CA . ARG A 1 85 ? 5.645 -5.663 2.454 1.00 92.88 85 ARG A CA 1
ATOM 665 C C . ARG A 1 85 ? 4.207 -5.364 2.051 1.00 92.88 85 ARG A C 1
ATOM 667 O O . ARG A 1 85 ? 3.387 -6.249 1.799 1.00 92.88 85 ARG A O 1
ATOM 674 N N . ILE A 1 86 ? 3.890 -4.076 2.067 1.00 95.00 86 ILE A N 1
ATOM 675 C CA . ILE A 1 86 ? 2.529 -3.552 2.010 1.00 95.00 86 ILE A CA 1
ATOM 676 C C . ILE A 1 86 ? 2.123 -3.366 0.548 1.00 95.00 86 ILE A C 1
ATOM 678 O O . ILE A 1 86 ? 2.480 -2.376 -0.095 1.00 95.00 86 ILE A O 1
ATOM 682 N N . PHE A 1 87 ? 1.373 -4.325 0.008 1.00 97.31 87 PHE A N 1
ATOM 683 C CA . PHE A 1 87 ? 0.781 -4.211 -1.324 1.00 97.31 87 PHE A CA 1
ATOM 684 C C . PHE A 1 87 ? -0.522 -3.400 -1.294 1.00 97.31 87 PHE A C 1
ATOM 686 O O . PHE A 1 87 ? -1.404 -3.640 -0.468 1.00 97.31 87 PHE A O 1
ATOM 693 N N . GLY A 1 88 ? -0.658 -2.486 -2.255 1.00 97.50 88 GLY A N 1
ATOM 694 C CA . GLY A 1 88 ? -1.935 -1.898 -2.651 1.00 97.50 88 GLY A CA 1
ATOM 695 C C . GLY A 1 88 ? -2.482 -2.591 -3.899 1.00 97.50 88 GLY A C 1
ATOM 696 O O . GLY A 1 88 ? -1.739 -2.858 -4.846 1.00 97.50 88 GLY A O 1
ATOM 697 N N . TYR A 1 89 ? -3.779 -2.874 -3.909 1.00 98.38 89 TYR A N 1
ATOM 698 C CA . TYR A 1 89 ? -4.463 -3.732 -4.879 1.00 98.38 89 TYR A CA 1
ATOM 699 C C . TYR A 1 89 ? -5.526 -2.973 -5.690 1.00 98.38 89 TYR A C 1
ATOM 701 O O . TYR A 1 89 ? -6.057 -1.962 -5.233 1.00 98.38 89 TYR A O 1
ATOM 709 N N . ALA A 1 90 ? -5.868 -3.467 -6.884 1.00 97.81 90 ALA A N 1
ATOM 710 C CA . ALA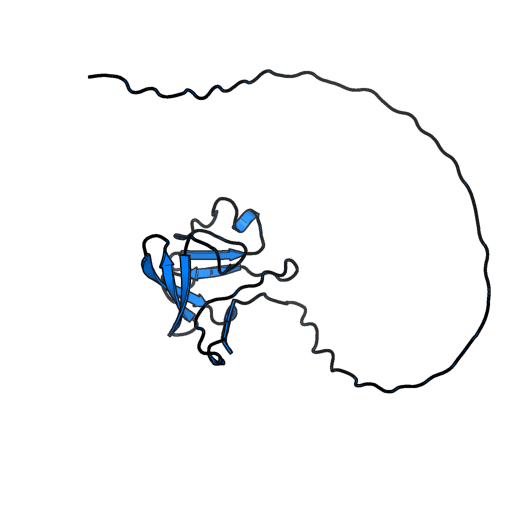 A 1 90 ? -6.897 -2.878 -7.755 1.00 97.81 90 ALA A CA 1
ATOM 711 C C . ALA A 1 90 ? -8.339 -3.135 -7.279 1.00 97.81 90 ALA A C 1
ATOM 713 O O . ALA A 1 90 ? -9.276 -2.456 -7.696 1.00 97.81 90 ALA A O 1
ATOM 714 N N . GLN A 1 91 ? -8.525 -4.146 -6.433 1.00 97.88 91 GLN A N 1
ATOM 715 C CA . GLN A 1 91 ? -9.793 -4.542 -5.822 1.00 97.88 91 GLN A CA 1
ATOM 716 C C . GLN A 1 91 ? -9.538 -4.928 -4.354 1.00 97.88 91 GLN A C 1
ATOM 718 O O . GLN A 1 91 ? -8.391 -5.222 -4.009 1.00 97.88 91 GLN A O 1
ATOM 723 N N . PRO A 1 92 ? -10.565 -4.996 -3.482 1.00 97.25 92 PRO A N 1
ATOM 724 C CA . PRO A 1 92 ? -10.434 -5.504 -2.110 1.00 97.25 92 PRO A CA 1
ATOM 725 C C . PRO A 1 92 ? -10.264 -7.040 -2.096 1.00 97.25 92 PRO A C 1
ATOM 727 O O . PRO A 1 92 ? -11.122 -7.780 -1.617 1.00 97.25 92 PRO A O 1
ATOM 730 N N . ASN A 1 93 ? -9.181 -7.518 -2.711 1.00 96.88 93 ASN A N 1
ATOM 731 C CA . ASN A 1 93 ? -8.812 -8.917 -2.901 1.00 96.88 93 ASN A CA 1
ATOM 732 C C . ASN A 1 93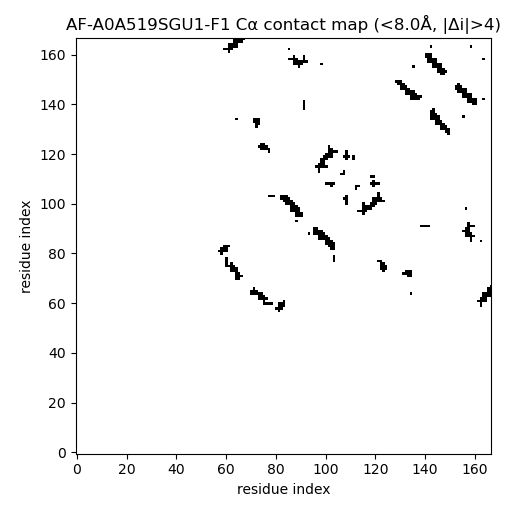 ? -7.298 -8.998 -3.169 1.00 96.88 93 ASN A C 1
ATOM 734 O O . ASN A 1 93 ? -6.812 -8.426 -4.150 1.00 96.88 93 ASN A O 1
ATOM 738 N N . THR A 1 94 ? -6.565 -9.753 -2.347 1.00 95.88 94 THR A N 1
ATOM 739 C CA . THR A 1 94 ? -5.102 -9.928 -2.446 1.00 95.88 94 THR A CA 1
ATOM 740 C C . THR A 1 94 ? -4.639 -10.660 -3.714 1.00 95.88 94 THR A C 1
ATOM 742 O O . THR A 1 94 ? -3.454 -10.620 -4.047 1.00 95.88 94 THR A O 1
ATOM 745 N N . ASN A 1 95 ? -5.562 -11.292 -4.447 1.00 96.75 95 ASN A N 1
ATOM 746 C CA . ASN A 1 95 ? -5.313 -11.954 -5.733 1.00 96.75 95 ASN A CA 1
ATOM 747 C C . ASN A 1 95 ? -5.544 -11.040 -6.955 1.00 96.75 95 ASN A C 1
ATOM 749 O O . ASN A 1 95 ? -5.399 -11.493 -8.088 1.00 96.75 95 ASN A O 1
ATOM 753 N N . SER A 1 96 ? -5.944 -9.778 -6.755 1.00 97.12 96 SER A N 1
ATOM 754 C CA . SER A 1 96 ? -6.156 -8.817 -7.851 1.00 97.12 96 SER A CA 1
ATOM 755 C C . SER A 1 96 ? -4.852 -8.140 -8.312 1.00 97.12 96 SER A C 1
ATOM 757 O O . SER A 1 96 ? -3.784 -8.377 -7.743 1.00 97.12 96 SER A O 1
ATOM 759 N N . GLU A 1 97 ? -4.918 -7.313 -9.368 1.00 97.81 97 GLU A N 1
ATOM 760 C CA . GLU A 1 97 ? -3.755 -6.571 -9.884 1.00 97.81 97 GLU A CA 1
ATOM 761 C C . GLU A 1 97 ? -3.063 -5.790 -8.751 1.00 97.81 97 GLU A C 1
ATOM 763 O O . GLU A 1 97 ? -3.694 -5.008 -8.034 1.00 97.81 97 GLU A O 1
ATOM 768 N N . LYS A 1 98 ? -1.752 -6.007 -8.597 1.00 98.06 98 LYS A N 1
ATOM 769 C CA . LYS A 1 98 ? -0.906 -5.270 -7.655 1.00 98.06 98 LYS A CA 1
ATOM 770 C C . LYS A 1 98 ? -0.626 -3.891 -8.239 1.00 98.06 98 LYS A C 1
ATOM 772 O O . LYS A 1 98 ? -0.018 -3.760 -9.299 1.00 98.06 98 LYS A O 1
ATOM 777 N N . MET A 1 99 ? -1.089 -2.859 -7.553 1.00 97.50 99 MET A N 1
ATOM 778 C CA . MET A 1 99 ? -1.029 -1.482 -8.030 1.00 97.50 99 MET A CA 1
ATOM 779 C C . MET A 1 99 ? 0.212 -0.768 -7.509 1.00 97.50 99 MET A C 1
ATOM 781 O O . MET A 1 99 ? 0.846 -0.044 -8.264 1.00 97.50 99 MET A O 1
ATOM 785 N N . ILE A 1 100 ? 0.586 -0.989 -6.250 1.00 96.44 100 ILE A N 1
ATOM 786 C CA . ILE A 1 100 ? 1.751 -0.368 -5.606 1.00 96.44 100 ILE A CA 1
ATOM 787 C C . ILE A 1 100 ? 2.318 -1.306 -4.532 1.00 96.44 100 ILE A C 1
ATOM 789 O O . ILE A 1 100 ? 1.599 -2.172 -4.027 1.00 96.44 100 ILE A O 1
ATOM 793 N N . LEU A 1 101 ? 3.598 -1.154 -4.193 1.00 96.25 101 LEU A N 1
ATOM 794 C C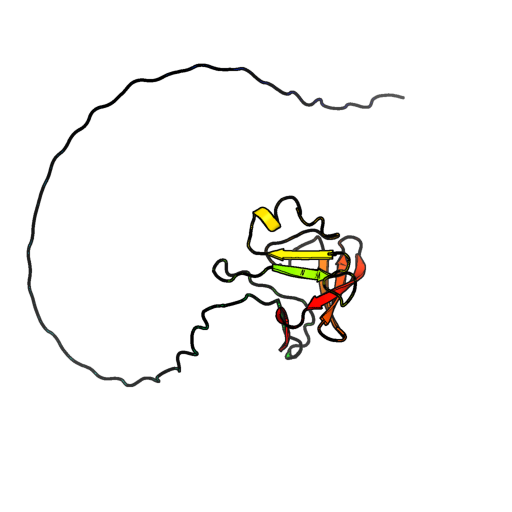A . LEU A 1 101 ? 4.244 -1.837 -3.068 1.00 96.25 101 LEU A CA 1
ATOM 795 C C . LEU A 1 101 ? 5.041 -0.839 -2.219 1.00 96.25 101 LEU A C 1
ATOM 797 O O . LEU A 1 101 ? 5.778 -0.023 -2.771 1.00 96.25 101 LEU A O 1
ATOM 801 N N . PHE A 1 102 ? 4.959 -0.988 -0.898 1.00 94.19 102 PHE A N 1
ATOM 802 C CA . PHE A 1 102 ? 5.915 -0.424 0.052 1.00 94.19 102 PHE A CA 1
ATOM 803 C C . PHE A 1 102 ? 6.699 -1.546 0.746 1.00 94.19 102 PHE A C 1
ATOM 805 O O . PHE A 1 102 ? 6.080 -2.463 1.287 1.00 94.19 102 PHE A O 1
ATOM 812 N N . SER A 1 103 ? 8.032 -1.511 0.682 1.00 92.69 103 SER A N 1
ATOM 813 C CA . SER A 1 103 ? 8.916 -2.531 1.268 1.00 92.69 103 SER A CA 1
ATOM 814 C C . SER A 1 103 ? 10.300 -1.967 1.588 1.00 92.69 103 SER A C 1
ATOM 816 O O . SER A 1 103 ? 10.854 -1.203 0.800 1.00 92.69 103 SER A O 1
ATOM 818 N N . VAL A 1 104 ? 10.894 -2.388 2.708 1.00 89.81 104 VAL A N 1
ATOM 819 C CA . VAL A 1 104 ? 12.301 -2.092 3.061 1.00 89.81 104 VAL A CA 1
ATOM 820 C C . VAL A 1 104 ? 13.312 -2.773 2.142 1.00 89.81 104 VAL A C 1
ATOM 822 O O . VAL A 1 104 ? 14.459 -2.334 2.052 1.00 89.81 104 VAL A O 1
ATOM 825 N N . PHE A 1 105 ? 12.926 -3.84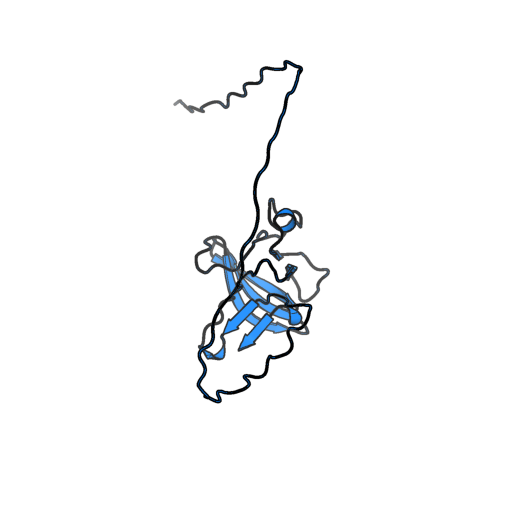8 1.459 1.00 90.88 105 PHE A N 1
ATOM 826 C CA . PHE A 1 105 ? 13.877 -4.704 0.765 1.00 90.88 105 PHE A CA 1
ATOM 827 C C . PHE A 1 105 ? 14.220 -4.179 -0.637 1.00 90.88 105 PHE A C 1
ATOM 829 O O . PHE A 1 105 ? 13.390 -4.152 -1.547 1.00 90.88 105 PHE A O 1
ATOM 836 N N . THR A 1 106 ? 15.491 -3.828 -0.860 1.00 91.06 106 THR A N 1
ATOM 837 C CA . THR A 1 106 ? 15.998 -3.331 -2.155 1.00 91.06 106 THR A CA 1
ATOM 838 C C . THR A 1 106 ? 15.676 -4.263 -3.324 1.00 91.06 106 THR A C 1
ATOM 840 O O . THR A 1 106 ? 15.317 -3.792 -4.398 1.00 91.06 106 THR A O 1
ATOM 843 N N . ASN A 1 107 ? 15.734 -5.584 -3.128 1.00 94.25 107 ASN A N 1
ATOM 844 C CA . ASN A 1 107 ? 15.390 -6.581 -4.151 1.00 94.25 107 ASN A CA 1
ATOM 845 C C . ASN A 1 107 ? 13.881 -6.692 -4.443 1.00 94.25 107 ASN A C 1
ATOM 847 O O . ASN A 1 107 ? 13.506 -7.413 -5.363 1.00 94.25 107 ASN A O 1
ATOM 851 N N . GLU A 1 108 ? 13.028 -6.015 -3.672 1.00 94.06 108 GLU A N 1
ATOM 852 C CA . GLU A 1 108 ? 11.580 -5.915 -3.880 1.00 94.06 108 GLU A CA 1
ATOM 853 C C . GLU A 1 108 ? 11.147 -4.563 -4.459 1.00 94.06 108 GLU A C 1
ATOM 855 O O . GLU A 1 108 ? 10.109 -4.480 -5.118 1.00 94.06 108 GLU A O 1
ATOM 860 N N . VAL A 1 109 ? 11.952 -3.521 -4.239 1.00 93.31 109 VAL A N 1
ATOM 861 C CA . VAL A 1 109 ? 11.719 -2.152 -4.720 1.00 93.31 109 VAL A CA 1
ATOM 862 C C . VAL A 1 109 ? 12.433 -1.887 -6.050 1.00 93.31 109 VAL A C 1
ATOM 864 O O . VAL A 1 109 ? 11.822 -1.409 -7.010 1.00 93.31 109 VAL A O 1
ATOM 867 N N . GLN A 1 110 ? 13.725 -2.211 -6.143 1.00 94.50 110 GLN A N 1
ATOM 868 C CA . GLN A 1 110 ? 14.562 -1.871 -7.293 1.00 94.50 110 GLN A CA 1
ATOM 869 C C . GLN A 1 110 ? 14.071 -2.570 -8.569 1.00 94.50 110 GLN A C 1
ATOM 871 O O . GLN A 1 110 ? 13.911 -3.786 -8.614 1.00 94.50 110 GLN A O 1
ATOM 876 N N . ASN A 1 111 ? 13.871 -1.789 -9.634 1.00 95.81 111 ASN A N 1
ATOM 877 C CA . ASN A 1 111 ? 13.335 -2.233 -10.928 1.00 95.81 111 ASN A CA 1
ATOM 878 C C . ASN A 1 111 ? 11.891 -2.790 -10.895 1.00 95.81 111 ASN A C 1
ATOM 880 O O . ASN A 1 111 ? 11.451 -3.341 -11.902 1.00 95.81 111 ASN A O 1
ATOM 884 N N . ASN A 1 112 ? 11.138 -2.620 -9.796 1.00 95.88 112 ASN A N 1
ATOM 885 C CA . ASN A 1 112 ? 9.731 -3.034 -9.674 1.00 95.88 112 ASN A CA 1
ATOM 886 C C . ASN A 1 112 ? 9.479 -4.512 -10.090 1.00 95.88 112 ASN A C 1
ATOM 888 O O . ASN A 1 112 ? 8.729 -4.783 -11.035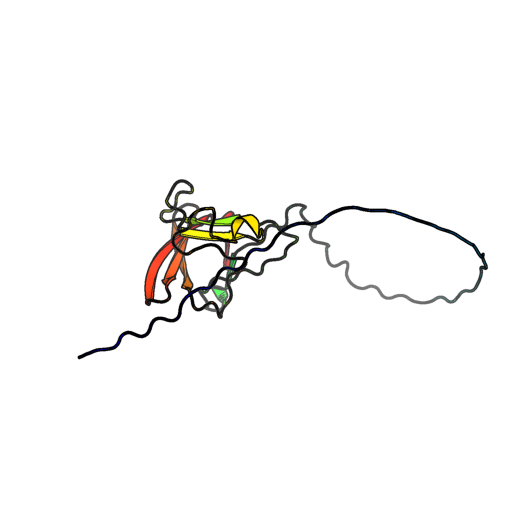 1.00 95.88 112 ASN A O 1
ATOM 892 N N . PRO A 1 113 ? 10.090 -5.497 -9.403 1.00 96.88 113 PRO A N 1
ATOM 893 C CA . PRO A 1 113 ? 10.047 -6.916 -9.781 1.00 96.88 113 PRO A CA 1
ATOM 894 C C . PRO A 1 113 ? 8.630 -7.505 -9.786 1.00 96.88 113 PRO A C 1
ATOM 896 O O . PRO A 1 113 ? 8.330 -8.395 -10.583 1.00 96.88 113 PRO A O 1
ATOM 899 N N . PHE A 1 114 ? 7.735 -6.986 -8.940 1.00 95.88 114 PHE A N 1
ATOM 900 C CA . PHE A 1 114 ? 6.328 -7.399 -8.887 1.00 95.88 114 PHE A CA 1
ATOM 901 C C . PHE A 1 114 ? 5.448 -6.736 -9.952 1.00 95.88 114 PHE A C 1
ATOM 903 O O . PHE A 1 114 ? 4.261 -7.050 -10.024 1.00 95.88 114 PHE A O 1
ATOM 910 N N . LYS A 1 115 ? 6.028 -5.867 -10.796 1.00 96.94 115 LYS A N 1
ATOM 911 C CA . LYS A 1 115 ? 5.364 -5.160 -11.902 1.00 96.94 115 LYS A CA 1
ATOM 912 C C . LYS A 1 115 ? 4.143 -4.358 -11.439 1.00 96.94 115 LYS A C 1
ATOM 914 O O . LYS A 1 115 ? 3.156 -4.248 -12.161 1.00 96.94 115 LYS A O 1
ATOM 919 N N . CYS A 1 116 ? 4.223 -3.792 -10.234 1.00 96.62 116 CYS A N 1
ATOM 920 C CA . CYS A 1 116 ? 3.181 -2.955 -9.658 1.00 96.62 116 CYS A CA 1
ATOM 921 C C . CYS A 1 116 ? 2.921 -1.740 -10.559 1.00 96.62 116 CYS A C 1
ATOM 923 O O . CYS A 1 116 ? 3.871 -1.064 -10.959 1.00 96.62 116 CYS A O 1
ATOM 925 N N . LYS A 1 117 ? 1.654 -1.453 -10.877 1.00 95.44 117 LYS A N 1
ATOM 926 C CA . LYS A 1 117 ? 1.255 -0.440 -11.877 1.00 95.44 117 LYS A CA 1
ATOM 927 C C . LYS A 1 117 ? 1.852 0.960 -11.647 1.00 95.44 117 LYS A C 1
ATOM 929 O O . LYS A 1 117 ? 2.230 1.627 -12.604 1.00 95.44 117 LYS A O 1
ATOM 934 N N . TYR A 1 118 ? 1.947 1.374 -10.386 1.00 93.94 118 TYR A N 1
ATOM 935 C CA . TYR A 1 118 ? 2.507 2.646 -9.919 1.00 93.94 118 TYR A CA 1
ATOM 936 C C . TYR A 1 118 ? 3.924 2.508 -9.346 1.00 93.94 118 TYR A C 1
ATOM 938 O O . TYR A 1 118 ? 4.446 3.464 -8.791 1.00 93.94 118 TYR A O 1
ATOM 946 N N . GLY A 1 119 ? 4.562 1.342 -9.476 1.00 94.56 119 GLY A N 1
ATOM 947 C CA . GLY A 1 119 ? 5.900 1.086 -8.946 1.00 94.56 119 GLY A CA 1
ATOM 948 C C . GLY A 1 119 ? 5.931 0.484 -7.539 1.00 94.56 119 GLY A C 1
ATOM 949 O O . GLY A 1 119 ? 4.920 0.043 -6.985 1.00 94.56 119 GLY A O 1
ATOM 950 N N . ALA A 1 120 ? 7.139 0.444 -6.988 1.00 94.31 120 ALA A N 1
ATOM 951 C CA . ALA A 1 120 ? 7.447 -0.006 -5.639 1.00 94.31 120 ALA A CA 1
ATOM 952 C C . ALA A 1 120 ? 8.374 1.027 -4.978 1.00 94.31 120 ALA A C 1
ATOM 954 O O . ALA A 1 120 ? 9.177 1.656 -5.671 1.00 94.31 120 ALA A O 1
ATOM 955 N N . TYR A 1 121 ? 8.248 1.214 -3.665 1.00 92.38 121 TYR A N 1
ATOM 956 C CA . TYR A 1 121 ? 8.906 2.287 -2.913 1.00 92.38 121 TYR A CA 1
ATOM 957 C C . TYR A 1 121 ? 9.324 1.819 -1.513 1.00 92.38 121 TYR A C 1
ATOM 959 O O . TYR A 1 121 ? 8.745 0.877 -0.978 1.00 92.38 121 TYR A O 1
ATOM 967 N N . TYR A 1 122 ? 10.285 2.511 -0.898 1.00 90.12 122 TYR A N 1
ATOM 968 C CA . TYR A 1 122 ? 10.681 2.259 0.495 1.00 90.12 122 TYR A CA 1
ATOM 969 C C . TYR A 1 122 ? 9.750 2.929 1.519 1.00 90.12 122 TYR A C 1
ATOM 971 O O . TYR A 1 122 ? 9.600 2.440 2.629 1.00 90.12 122 TYR A O 1
ATOM 979 N N . GLU A 1 123 ? 9.123 4.052 1.160 1.00 86.94 123 GLU A N 1
ATOM 980 C CA . GLU A 1 123 ? 8.398 4.928 2.091 1.00 86.94 123 GLU A CA 1
ATOM 981 C C . GLU A 1 123 ? 7.308 5.748 1.373 1.00 86.94 123 GLU A C 1
ATOM 983 O O . GLU A 1 123 ? 7.332 5.908 0.147 1.00 86.94 123 GLU A O 1
ATOM 988 N N . ILE A 1 124 ? 6.369 6.315 2.141 1.00 87.50 124 ILE A N 1
ATOM 989 C CA . ILE A 1 124 ? 5.340 7.243 1.638 1.00 87.50 124 ILE A CA 1
ATOM 990 C C . ILE A 1 124 ? 5.759 8.669 2.004 1.00 87.50 124 ILE A C 1
ATOM 992 O O . ILE A 1 124 ? 5.347 9.230 3.019 1.00 87.50 124 ILE A O 1
ATOM 996 N N . ASN A 1 125 ? 6.644 9.234 1.187 1.00 66.69 125 ASN A N 1
ATOM 997 C CA . ASN A 1 125 ? 7.291 10.510 1.475 1.00 66.69 125 ASN A CA 1
ATOM 998 C C . ASN A 1 125 ? 6.464 11.708 0.952 1.00 66.69 125 ASN A C 1
ATOM 1000 O O . ASN A 1 125 ? 6.082 11.726 -0.220 1.00 66.69 125 ASN A O 1
ATOM 1004 N N . LYS A 1 126 ? 6.225 12.738 1.788 1.00 57.03 126 LYS A N 1
ATOM 1005 C CA . LYS A 1 126 ? 5.382 13.918 1.458 1.00 57.03 126 LYS A CA 1
ATOM 1006 C C . LYS A 1 126 ? 5.817 14.675 0.194 1.00 57.03 126 LYS A C 1
ATOM 1008 O O . LYS A 1 126 ? 5.000 15.376 -0.395 1.00 57.03 126 LYS A O 1
ATOM 1013 N N . GLY A 1 127 ? 7.088 14.569 -0.198 1.00 54.91 127 GLY A N 1
ATOM 1014 C CA . GLY A 1 127 ? 7.652 15.226 -1.383 1.00 54.91 127 GLY A CA 1
ATOM 1015 C C . GLY A 1 127 ? 7.693 14.373 -2.659 1.00 54.91 127 GLY A C 1
ATOM 1016 O O . GLY A 1 127 ? 8.263 14.818 -3.655 1.00 54.91 127 GLY A O 1
ATOM 1017 N N . ASN A 1 128 ? 7.156 13.147 -2.654 1.00 61.66 128 ASN A N 1
ATOM 1018 C CA . ASN A 1 128 ? 7.282 12.222 -3.783 1.00 61.66 128 ASN A CA 1
ATOM 1019 C C . ASN A 1 128 ? 6.379 12.642 -4.964 1.00 61.66 128 ASN A C 1
ATOM 1021 O O . ASN A 1 128 ? 5.200 12.311 -5.011 1.00 61.66 128 ASN A O 1
ATOM 1025 N N . GLN A 1 129 ? 6.956 13.340 -5.949 1.00 63.38 129 GLN A N 1
ATOM 1026 C CA . GLN A 1 129 ? 6.277 13.915 -7.130 1.00 63.38 129 GLN A CA 1
ATOM 1027 C C . GLN A 1 129 ? 5.487 12.906 -7.998 1.00 63.38 129 GLN A C 1
ATOM 1029 O O . GLN A 1 129 ? 4.759 13.309 -8.902 1.00 63.38 129 GLN A O 1
ATOM 1034 N N . ASN A 1 130 ? 5.646 11.597 -7.775 1.00 82.38 130 ASN A N 1
ATOM 1035 C CA . ASN A 1 130 ? 5.065 10.549 -8.615 1.00 82.38 130 ASN A CA 1
ATOM 1036 C C . ASN A 1 130 ? 3.582 10.270 -8.322 1.00 82.38 130 ASN A C 1
ATOM 1038 O O . ASN A 1 130 ? 2.832 9.946 -9.246 1.00 82.38 130 ASN A O 1
ATOM 1042 N N . PHE A 1 131 ? 3.161 10.364 -7.057 1.00 91.25 131 PHE A N 1
ATOM 1043 C CA . PHE A 1 131 ? 1.781 10.127 -6.632 1.00 91.25 131 PHE A CA 1
ATOM 1044 C C . PHE A 1 131 ? 1.510 10.716 -5.238 1.00 91.25 131 PHE A C 1
ATOM 1046 O O . PHE A 1 131 ? 2.427 10.953 -4.456 1.00 91.25 131 PHE A O 1
ATOM 1053 N N . SER A 1 132 ? 0.234 10.862 -4.886 1.00 92.44 132 SER A N 1
ATOM 1054 C CA . SER A 1 132 ? -0.219 11.033 -3.498 1.00 92.44 132 SER A CA 1
ATOM 1055 C C . SER A 1 132 ? -1.303 10.010 -3.155 1.00 92.44 132 SER A C 1
ATOM 1057 O O . SER A 1 132 ? -2.011 9.544 -4.047 1.00 92.44 132 SER A O 1
ATOM 1059 N N . LEU A 1 133 ? -1.419 9.647 -1.874 1.00 94.44 133 LEU A N 1
ATOM 1060 C CA . LEU A 1 133 ? -2.421 8.717 -1.339 1.00 94.44 133 LEU A CA 1
ATOM 1061 C C . LEU A 1 133 ? -3.243 9.403 -0.243 1.00 94.44 133 LEU A C 1
ATOM 1063 O O . LEU A 1 133 ? -2.668 9.963 0.694 1.00 94.44 133 LEU A O 1
ATOM 1067 N N . LYS A 1 134 ? -4.574 9.321 -0.342 1.00 95.50 134 LYS A N 1
ATOM 1068 C CA . LYS A 1 134 ? -5.514 9.815 0.676 1.00 95.50 134 LYS A CA 1
ATOM 1069 C C . LYS A 1 134 ? -6.560 8.772 1.044 1.00 95.50 134 LYS A C 1
ATOM 1071 O O . LYS A 1 134 ? -7.057 8.057 0.182 1.00 95.50 134 LYS A O 1
ATOM 1076 N N . TYR A 1 135 ? -6.935 8.711 2.315 1.00 97.19 135 TYR A N 1
ATOM 1077 C CA . TYR A 1 135 ? -7.998 7.845 2.820 1.00 97.19 135 TYR A CA 1
ATOM 1078 C C . TYR A 1 135 ? -9.359 8.197 2.203 1.00 97.19 135 TYR A C 1
ATOM 1080 O O . TYR A 1 135 ? -9.828 9.326 2.328 1.00 97.19 135 TYR A O 1
ATOM 1088 N N . ASN A 1 136 ? -9.994 7.205 1.573 1.00 96.50 136 ASN A N 1
ATOM 1089 C CA . ASN A 1 136 ? -11.308 7.305 0.926 1.00 96.50 136 ASN A CA 1
ATOM 1090 C C . ASN A 1 136 ? -12.370 6.406 1.605 1.00 96.50 136 ASN A C 1
ATOM 1092 O O . ASN A 1 136 ? -13.556 6.503 1.304 1.00 96.50 136 ASN A O 1
ATOM 1096 N N . GLY A 1 137 ? -11.980 5.526 2.540 1.00 96.44 137 GLY A N 1
ATOM 1097 C CA . GLY A 1 137 ? -12.926 4.754 3.354 1.00 96.44 137 GLY A CA 1
ATOM 1098 C C . GLY A 1 137 ? -12.472 3.341 3.727 1.00 96.44 137 GLY A C 1
ATOM 1099 O O . GLY A 1 137 ? -11.286 3.018 3.760 1.00 96.44 137 GLY A O 1
ATOM 1100 N N . LYS A 1 138 ? -13.453 2.477 4.012 1.00 96.38 138 LYS A N 1
ATOM 1101 C CA . LYS A 1 138 ? -13.290 1.065 4.400 1.00 96.38 138 LYS A CA 1
ATOM 1102 C C . LYS A 1 138 ? -14.224 0.190 3.562 1.00 96.38 138 LYS A C 1
ATOM 1104 O O . LYS A 1 138 ? -15.365 0.574 3.320 1.00 96.38 138 LYS A O 1
ATOM 1109 N N . LYS A 1 139 ? -13.755 -0.984 3.130 1.00 96.06 139 LYS A N 1
ATOM 1110 C CA . LYS A 1 139 ? -14.529 -1.958 2.345 1.00 96.06 139 LYS A CA 1
ATOM 1111 C C . LYS A 1 139 ? -14.071 -3.377 2.680 1.00 96.06 139 LYS A C 1
ATOM 1113 O O . LYS A 1 139 ? -12.965 -3.773 2.321 1.00 96.06 139 LYS A O 1
ATOM 1118 N N . ASN A 1 140 ? -14.927 -4.144 3.355 1.00 93.19 140 ASN A N 1
ATOM 1119 C CA . ASN A 1 140 ? -14.595 -5.461 3.917 1.00 93.19 140 ASN A CA 1
ATOM 1120 C C . ASN A 1 140 ? -13.307 -5.365 4.768 1.00 93.19 140 ASN A C 1
ATOM 1122 O O . ASN A 1 140 ? -13.188 -4.438 5.570 1.00 93.19 140 ASN A O 1
ATOM 1126 N N . GLU A 1 141 ? -12.324 -6.249 4.562 1.00 96.25 141 GLU A N 1
ATOM 1127 C CA . GLU A 1 141 ? -11.020 -6.224 5.253 1.00 96.25 141 GLU A CA 1
ATOM 1128 C C . GLU A 1 141 ? -9.963 -5.312 4.611 1.00 96.25 141 GLU A C 1
ATOM 1130 O O . GLU A 1 141 ? -8.770 -5.431 4.893 1.00 96.25 141 GLU A O 1
ATOM 1135 N N . PHE A 1 142 ? -10.401 -4.347 3.797 1.00 97.94 142 PHE A N 1
ATOM 1136 C CA . PHE A 1 142 ? -9.532 -3.377 3.139 1.00 97.94 142 PHE A CA 1
ATOM 1137 C C . PHE A 1 142 ? -9.866 -1.930 3.523 1.00 97.94 142 PHE A C 1
ATOM 1139 O O . PHE A 1 142 ? -11.025 -1.550 3.715 1.00 97.94 142 PHE A O 1
ATOM 1146 N N . ILE A 1 143 ? -8.824 -1.106 3.585 1.00 97.62 143 ILE A N 1
ATOM 1147 C CA . ILE A 1 143 ? -8.900 0.351 3.496 1.00 97.62 143 ILE A CA 1
ATOM 1148 C C . ILE A 1 143 ? -8.966 0.735 2.017 1.00 97.62 143 ILE A C 1
ATOM 1150 O O . ILE A 1 143 ? -8.273 0.137 1.193 1.00 97.62 143 ILE A O 1
ATOM 1154 N N . VAL A 1 144 ? -9.790 1.729 1.690 1.00 98.00 144 VAL A N 1
ATOM 1155 C CA . VAL A 1 144 ? -9.847 2.352 0.363 1.00 98.00 144 VAL A CA 1
ATOM 1156 C C . VAL A 1 144 ? -9.037 3.641 0.409 1.00 98.00 144 VAL A C 1
ATOM 1158 O O . VAL A 1 144 ? -9.253 4.477 1.290 1.00 98.00 144 VAL A O 1
ATOM 1161 N N . ALA A 1 145 ? -8.122 3.808 -0.537 1.00 97.25 145 ALA A N 1
ATOM 1162 C CA . ALA A 1 145 ? -7.315 5.006 -0.697 1.00 97.25 145 ALA A CA 1
ATOM 1163 C C . ALA A 1 145 ? -7.469 5.563 -2.111 1.00 97.25 145 ALA A C 1
ATOM 1165 O O . ALA A 1 145 ? -7.329 4.821 -3.079 1.00 97.25 145 ALA A O 1
ATOM 1166 N N . GLU A 1 146 ? -7.687 6.864 -2.247 1.00 97.25 146 GLU A N 1
ATOM 1167 C CA . G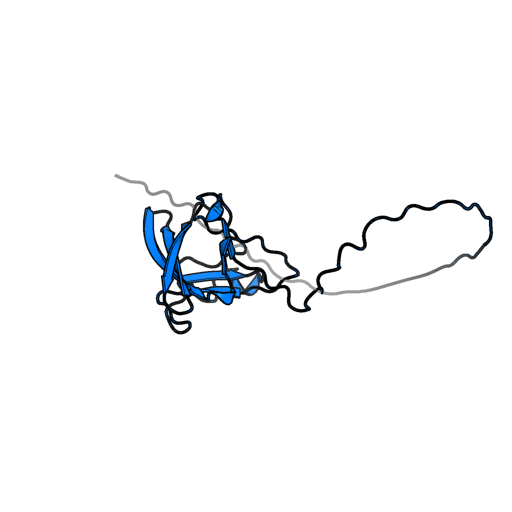LU A 1 146 ? -7.553 7.538 -3.530 1.00 97.25 146 GLU A CA 1
ATOM 1168 C C . GLU A 1 146 ? -6.062 7.795 -3.795 1.00 97.25 146 GLU A C 1
ATOM 1170 O O . GLU A 1 146 ? -5.423 8.591 -3.101 1.00 97.25 146 GLU A O 1
ATOM 1175 N N . LEU A 1 147 ? -5.504 7.123 -4.803 1.00 95.62 147 LEU A N 1
ATOM 1176 C CA . LEU A 1 147 ? -4.210 7.467 -5.382 1.00 95.62 147 LEU A CA 1
ATOM 1177 C C . LEU A 1 147 ? -4.425 8.487 -6.497 1.00 95.62 147 LEU A C 1
ATOM 1179 O O . LEU A 1 147 ? -5.177 8.231 -7.436 1.00 95.62 147 LEU A O 1
ATOM 1183 N N . THR A 1 148 ? -3.735 9.621 -6.413 1.00 94.44 148 THR A N 1
ATOM 1184 C CA . THR A 1 148 ? -3.638 10.606 -7.501 1.00 94.44 148 THR A CA 1
ATOM 1185 C C . THR A 1 148 ? -2.230 10.551 -8.082 1.00 94.44 148 THR A C 1
ATOM 1187 O O . THR A 1 148 ? -1.272 10.780 -7.345 1.00 94.44 148 THR A O 1
ATOM 1190 N N . ASP A 1 149 ? -2.094 10.222 -9.371 1.00 91.81 149 ASP A N 1
ATOM 1191 C CA . ASP A 1 149 ? -0.794 10.165 -10.059 1.00 91.81 149 ASP A CA 1
ATOM 1192 C C . ASP A 1 149 ? -0.257 11.559 -10.453 1.00 91.81 149 ASP A C 1
ATOM 1194 O O . ASP A 1 149 ? -0.950 12.573 -10.339 1.00 91.81 149 ASP A O 1
ATOM 1198 N N . SER A 1 150 ? 0.981 11.617 -10.953 1.00 88.75 150 SER A N 1
ATOM 1199 C CA . SER A 1 150 ? 1.630 12.845 -11.445 1.00 88.75 150 SER A CA 1
ATOM 1200 C C . SER A 1 150 ? 0.935 13.513 -12.647 1.00 88.75 150 SER A C 1
ATOM 1202 O O . SER A 1 150 ? 1.271 14.641 -13.006 1.00 88.75 150 SER A O 1
ATOM 1204 N N . LEU A 1 151 ? -0.062 12.860 -13.256 1.00 91.44 151 LEU A N 1
ATOM 1205 C CA . LEU A 1 151 ? -0.941 13.411 -14.293 1.00 91.44 151 LEU A CA 1
ATOM 1206 C C . LEU A 1 151 ? -2.311 13.832 -13.722 1.00 91.44 151 LEU A C 1
ATOM 1208 O O . LEU A 1 151 ? -3.247 14.078 -14.484 1.00 91.44 151 LEU A O 1
ATOM 1212 N N . ASN A 1 152 ? -2.432 13.912 -12.392 1.00 91.06 152 ASN A N 1
ATOM 1213 C CA . ASN A 1 152 ? -3.649 14.185 -11.622 1.00 91.06 152 ASN A CA 1
ATOM 1214 C C . ASN A 1 152 ? -4.796 13.178 -11.849 1.00 91.06 152 ASN A C 1
ATOM 1216 O O . ASN A 1 152 ? -5.964 13.481 -11.586 1.00 91.06 152 ASN A O 1
ATOM 1220 N N . LYS A 1 153 ? -4.502 11.956 -12.312 1.00 94.50 153 LYS A N 1
ATOM 1221 C CA . LYS A 1 153 ? -5.514 10.906 -12.486 1.00 94.50 153 LYS A CA 1
ATOM 1222 C C . LYS A 1 153 ? -5.720 10.171 -11.166 1.00 94.50 153 LYS A C 1
ATOM 1224 O O . LYS A 1 153 ? -4.806 9.545 -10.636 1.00 94.50 153 LYS A O 1
ATOM 1229 N N . LYS A 1 154 ? -6.958 10.214 -10.679 1.00 96.06 154 LYS A N 1
ATOM 1230 C CA . LYS A 1 154 ? -7.416 9.532 -9.462 1.00 96.06 154 LYS A CA 1
ATOM 1231 C C . LYS A 1 154 ? -7.783 8.068 -9.735 1.00 96.06 154 LYS A C 1
ATOM 1233 O O . LYS A 1 154 ? -8.423 7.777 -10.754 1.00 96.06 154 LYS A O 1
ATOM 1238 N N . ARG A 1 155 ? -7.420 7.149 -8.837 1.00 96.81 155 ARG A N 1
ATOM 1239 C CA . ARG A 1 155 ? -7.857 5.739 -8.798 1.00 96.81 155 ARG A CA 1
ATOM 1240 C C . ARG A 1 155 ? -7.958 5.252 -7.354 1.00 96.81 155 ARG A C 1
ATOM 1242 O O . ARG A 1 155 ? -7.087 5.567 -6.551 1.00 96.81 155 ARG A O 1
ATOM 1249 N N . ASP A 1 156 ? -8.965 4.435 -7.052 1.00 97.69 156 ASP A N 1
ATOM 1250 C CA . ASP A 1 156 ? -9.013 3.712 -5.778 1.00 97.69 156 ASP A CA 1
ATOM 1251 C C . ASP A 1 156 ? -7.960 2.596 -5.745 1.00 97.69 156 ASP A C 1
ATOM 1253 O O . ASP A 1 156 ? -7.831 1.815 -6.691 1.00 97.69 156 ASP A O 1
ATOM 1257 N N . ILE A 1 157 ? -7.250 2.506 -4.623 1.00 97.88 157 ILE A N 1
ATOM 1258 C CA . ILE A 1 157 ? -6.300 1.456 -4.262 1.00 97.88 157 ILE A CA 1
ATOM 1259 C C . ILE A 1 157 ? -6.757 0.846 -2.939 1.00 97.88 157 ILE A C 1
ATOM 1261 O O . ILE A 1 157 ? -7.142 1.560 -2.011 1.00 97.88 157 ILE A O 1
ATOM 1265 N N . TYR A 1 158 ? -6.704 -0.477 -2.842 1.00 98.38 158 TYR A N 1
ATOM 1266 C CA . TYR A 1 158 ? -7.169 -1.223 -1.679 1.00 98.38 158 TYR A CA 1
ATOM 1267 C C . TYR A 1 158 ? -5.982 -1.795 -0.902 1.00 98.38 158 TYR A C 1
ATOM 1269 O O . TYR A 1 158 ? -5.158 -2.499 -1.479 1.00 98.38 158 TYR A O 1
ATOM 1277 N N . PHE A 1 159 ? -5.907 -1.536 0.403 1.00 97.81 159 PHE A N 1
ATOM 1278 C CA . PHE A 1 159 ? -4.849 -2.042 1.290 1.00 97.81 159 PHE A CA 1
ATOM 1279 C C . PHE A 1 159 ? -5.454 -2.898 2.406 1.00 97.81 159 PHE A C 1
ATOM 1281 O O . PHE A 1 159 ? -6.481 -2.517 2.961 1.00 97.81 159 PHE A O 1
ATOM 1288 N N . GLU A 1 160 ? -4.853 -4.041 2.754 1.00 96.94 160 GLU A N 1
ATOM 1289 C CA . GLU A 1 160 ? -5.349 -4.874 3.866 1.00 96.94 160 GLU A CA 1
ATOM 1290 C C . GLU A 1 160 ? -5.300 -4.091 5.191 1.00 96.94 160 GLU A C 1
ATOM 1292 O O . GLU A 1 160 ? -4.258 -3.522 5.521 1.00 96.94 160 GLU A O 1
ATOM 1297 N N . LYS A 1 161 ? -6.378 -4.108 5.994 1.00 95.38 161 LYS A N 1
ATOM 1298 C CA . LYS A 1 161 ? -6.453 -3.363 7.273 1.00 95.38 161 LYS A CA 1
ATOM 1299 C C . LYS A 1 161 ? -5.260 -3.593 8.205 1.00 95.38 161 LYS A C 1
ATOM 1301 O O . LYS A 1 161 ? -4.860 -2.666 8.891 1.00 95.38 161 LYS A O 1
ATOM 1306 N N . LYS A 1 162 ? -4.698 -4.808 8.236 1.00 93.12 162 LYS A N 1
ATOM 1307 C CA . LYS A 1 162 ? -3.592 -5.189 9.138 1.00 93.12 162 LYS A CA 1
ATOM 1308 C C . LYS A 1 162 ? -2.336 -4.315 8.983 1.00 93.12 162 LYS A C 1
ATOM 1310 O O . LYS A 1 162 ? -1.565 -4.190 9.928 1.00 93.12 162 LYS A O 1
ATOM 1315 N N . TRP A 1 163 ? -2.155 -3.712 7.805 1.00 93.88 163 TRP A N 1
ATOM 1316 C CA . TRP A 1 163 ? -1.041 -2.818 7.486 1.00 93.88 163 TRP A CA 1
ATOM 1317 C C . TRP A 1 163 ? -1.328 -1.343 7.782 1.00 93.88 163 TRP A C 1
ATOM 1319 O O . TRP A 1 163 ? -0.456 -0.518 7.526 1.00 93.88 163 TRP A O 1
ATOM 1329 N N . ILE A 1 164 ? -2.532 -0.987 8.244 1.00 93.00 164 ILE A N 1
ATOM 1330 C CA . ILE A 1 164 ? -2.981 0.403 8.364 1.00 93.00 164 ILE A CA 1
ATOM 1331 C C . ILE A 1 164 ? -3.411 0.708 9.801 1.00 93.00 164 ILE A C 1
ATOM 1333 O O . ILE A 1 164 ? -4.339 0.091 10.325 1.00 93.00 164 ILE A O 1
ATOM 1337 N N . GLU A 1 165 ? -2.799 1.721 10.403 1.00 93.31 165 GLU A N 1
ATOM 1338 C CA . GLU A 1 165 ? -3.257 2.336 11.645 1.00 93.31 165 GLU A CA 1
ATOM 1339 C C . GLU A 1 165 ? -3.925 3.680 11.357 1.00 93.31 165 GLU A C 1
ATOM 1341 O O . GLU A 1 165 ? -3.460 4.488 10.554 1.00 93.31 165 GLU A O 1
ATOM 1346 N N . ILE A 1 166 ? -5.075 3.884 11.993 1.00 92.94 166 ILE A N 1
ATOM 1347 C CA . ILE A 1 166 ? -5.901 5.079 11.857 1.00 92.94 166 ILE A CA 1
ATOM 1348 C C . ILE A 1 166 ? -6.104 5.622 13.261 1.00 92.94 166 ILE A C 1
ATOM 1350 O O . ILE A 1 166 ? -6.686 4.927 14.097 1.00 92.94 166 ILE A O 1
ATOM 1354 N N . GLU A 1 167 ? -5.667 6.857 13.491 1.00 87.56 167 GLU A N 1
ATOM 1355 C CA . GLU A 1 167 ? -6.021 7.610 14.694 1.00 87.56 167 GLU A CA 1
ATOM 1356 C C . GLU A 1 167 ? -7.233 8.49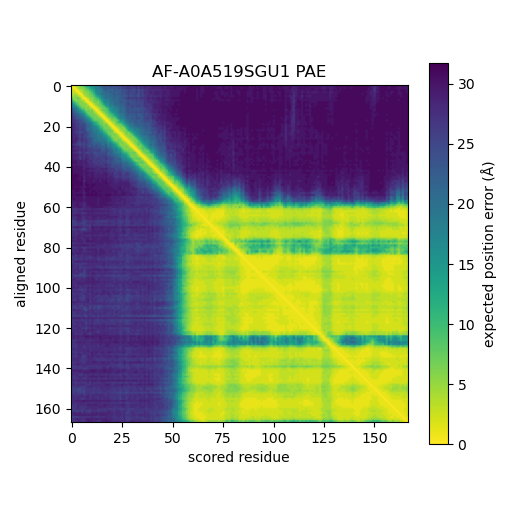2 14.431 1.00 87.56 167 GLU A C 1
ATOM 1358 O O . GLU A 1 167 ? -7.132 9.449 13.639 1.00 87.56 167 GLU A O 1
#

Sequence (167 aa):
MVVLVACRNENKQIKKGDKSVKQIEKKLLSDSNQKATDKANLGVEKQEERSLTTLNEDALNKIYIPLKSGDSSFYLHADIKSDHRIFGYAQPNTNSEKMILFSVFTNEVQNNPFKCKYGAYYEINKGNQNFSLKYNGKKNEFIVAELTDSLNKKRDIYFEKKWIEIE

Mean predicted aligned error: 16.61 Å

Radius of gyration: 27.99 Å; Cα contacts (8 Å, |Δi|>4): 245; chains: 1; bounding box: 69×36×92 Å

pLDDT: mean 71.98, std 27.15, range [25.39, 98.38]

Foldseek 3Di:
DDDDDDDDDDDDDDDDDDDDDDDDDDDDDDDDDDDDDDDDDDDDDDDDPPPPPPPPPAQAWAWEAEVVVVGFWTWTDADLSHFDWWWWAQDQDPPHQTAETAGCDCVCQPPNPSPHVQGYYPIQDPPPLAWTWGFPQDDDQWTWIWIQGNVRDTGIITTGVVRYDYD

Secondary structure (DSSP, 8-state):
--------------------------------------------------------S-----EEE-GGGT--B-BB---TTS--EEEEESSSSTTS-EEEEEES-HHHHTT-TT--TT-EES-B-TT-TTEEEEEEEEETTEEEEEEEETT--EEEEEEEGGGEEE-